Protein AF-A0A838TI82-F1 (afdb_monomer)

Nearest PDB structures (foldseek):
  1ivy-assembly1_A  TM=6.757E-01  e=4.069E+00  Homo sapiens
  7sxb-assembly1_A  TM=5.274E-01  e=2.331E+00  Heligmosomoides polygyrus
  6m3c-assembly3_K  TM=4.561E-01  e=2.499E+00  Homo sapiens
  6ewp-assembly1_A  TM=5.482E-01  e=5.764E+00  Mus musculus
  3tje-assembly1_H  TM=5.343E-01  e=7.103E+00  Homo sapiens

Sequence (50 aa):
KVMAEMAREFPRKEVTVVAYAGTVPPHRVGIAHLDGATEEAAYAPSSNGA

Mean predicted aligned error: 7.12 Å

Structure (mmCIF, N/CA/C/O backbone):
data_AF-A0A838TI82-F1
#
_entry.id   AF-A0A838TI82-F1
#
loop_
_atom_site.group_PDB
_atom_site.id
_atom_site.type_symbol
_atom_site.label_atom_id
_atom_site.label_alt_id
_atom_site.label_comp_id
_atom_site.label_asym_id
_atom_site.label_entity_id
_atom_site.label_seq_id
_atom_site.pdbx_PDB_ins_code
_atom_site.Cartn_x
_atom_site.Cartn_y
_atom_site.Cartn_z
_atom_site.occupancy
_atom_site.B_iso_or_equiv
_atom_site.auth_seq_id
_atom_site.auth_comp_id
_atom_site.auth_asym_id
_atom_site.auth_atom_id
_atom_site.pdbx_PDB_model_num
ATOM 1 N N . LYS A 1 1 ? 4.507 -2.331 7.056 1.00 60.59 1 LYS A N 1
ATOM 2 C CA . LYS A 1 1 ? 4.854 -1.303 8.068 1.00 60.59 1 LYS A CA 1
ATOM 3 C C . LYS A 1 1 ? 4.579 0.114 7.558 1.00 60.59 1 LYS A C 1
ATOM 5 O O . LYS A 1 1 ? 3.743 0.772 8.148 1.00 60.59 1 LYS A O 1
ATOM 10 N N . VAL A 1 2 ? 5.130 0.504 6.402 1.00 71.94 2 VAL A N 1
ATOM 11 C CA . VAL A 1 2 ? 4.877 1.809 5.746 1.00 71.94 2 VAL A CA 1
ATOM 12 C C . VAL A 1 2 ? 3.388 2.172 5.598 1.00 71.94 2 VAL A C 1
ATOM 14 O O . VAL A 1 2 ? 3.009 3.307 5.847 1.00 71.94 2 VAL A O 1
ATOM 17 N N . MET A 1 3 ? 2.520 1.218 5.243 1.00 69.25 3 MET A N 1
ATOM 18 C CA . MET A 1 3 ? 1.083 1.502 5.073 1.00 69.25 3 MET A CA 1
ATOM 19 C C . MET A 1 3 ? 0.359 1.819 6.389 1.00 69.25 3 MET A C 1
ATOM 21 O O . MET A 1 3 ? -0.502 2.688 6.405 1.00 69.25 3 MET A O 1
ATOM 25 N N . ALA A 1 4 ? 0.744 1.171 7.491 1.00 71.56 4 ALA A N 1
ATOM 26 C CA . ALA A 1 4 ? 0.178 1.445 8.814 1.00 71.56 4 ALA A CA 1
ATOM 27 C C . ALA A 1 4 ? 0.639 2.814 9.347 1.00 71.56 4 ALA A C 1
ATOM 29 O O . ALA A 1 4 ? -0.144 3.552 9.935 1.00 71.56 4 ALA A O 1
ATOM 30 N N . GLU A 1 5 ? 1.897 3.186 9.089 1.00 76.75 5 GLU A N 1
ATOM 31 C CA . GLU A 1 5 ? 2.425 4.519 9.412 1.00 76.75 5 GLU A CA 1
ATOM 32 C C . GLU A 1 5 ? 1.689 5.609 8.614 1.00 76.75 5 GLU A C 1
ATOM 34 O O . GLU A 1 5 ? 1.199 6.569 9.205 1.00 76.75 5 GLU A O 1
ATOM 39 N N . MET A 1 6 ? 1.486 5.407 7.305 1.00 76.19 6 MET A N 1
ATOM 40 C CA . MET A 1 6 ? 0.675 6.314 6.484 1.00 76.19 6 MET A CA 1
ATOM 41 C C . MET A 1 6 ? -0.790 6.378 6.930 1.00 76.19 6 MET A C 1
ATOM 43 O O . MET A 1 6 ? -1.385 7.450 6.883 1.00 76.19 6 MET A O 1
ATOM 47 N N . ALA A 1 7 ? -1.385 5.269 7.380 1.00 76.25 7 ALA A N 1
ATOM 48 C CA . ALA A 1 7 ? -2.766 5.261 7.866 1.00 76.25 7 ALA A CA 1
ATOM 49 C C . ALA A 1 7 ? -2.946 6.076 9.154 1.00 76.25 7 ALA A C 1
ATOM 51 O O . ALA A 1 7 ? -3.981 6.719 9.332 1.00 76.25 7 ALA A O 1
ATOM 52 N N . ARG A 1 8 ? -1.927 6.104 10.022 1.00 76.19 8 ARG A N 1
ATOM 53 C CA . ARG A 1 8 ? -1.904 6.973 11.208 1.00 76.19 8 ARG A CA 1
ATOM 54 C C . ARG A 1 8 ? -1.759 8.449 10.841 1.00 76.19 8 ARG A C 1
ATOM 56 O O . ARG A 1 8 ? -2.391 9.291 11.470 1.00 76.19 8 ARG A O 1
ATOM 63 N N . GLU A 1 9 ? -0.935 8.762 9.844 1.00 80.69 9 GLU A N 1
ATOM 64 C CA . GLU A 1 9 ? -0.658 10.142 9.426 1.00 80.69 9 GLU A CA 1
ATOM 65 C C . GLU A 1 9 ? -1.787 10.738 8.563 1.00 80.69 9 GLU A C 1
ATOM 67 O O . GLU A 1 9 ? -2.103 11.924 8.665 1.00 80.69 9 GLU A O 1
ATOM 72 N N . PHE A 1 10 ? -2.464 9.901 7.773 1.00 75.56 10 PHE A N 1
ATOM 73 C CA . PHE A 1 10 ? -3.531 10.290 6.849 1.00 75.56 10 PHE A CA 1
ATOM 74 C C . PHE A 1 10 ? -4.789 9.425 7.039 1.00 75.56 10 PHE A C 1
ATOM 76 O O . PHE A 1 10 ? -5.187 8.688 6.131 1.00 75.56 10 PHE A O 1
ATOM 83 N N . PRO A 1 11 ? -5.453 9.504 8.207 1.00 70.81 11 PRO A N 1
ATOM 84 C CA . PRO A 1 11 ? -6.586 8.643 8.513 1.00 70.81 11 PRO A CA 1
ATOM 85 C C . PRO A 1 11 ? -7.757 8.892 7.553 1.00 70.81 11 PRO A C 1
ATOM 87 O O . PRO A 1 11 ? -8.139 10.039 7.298 1.00 70.81 11 PRO A O 1
ATOM 90 N N . ARG A 1 12 ? -8.373 7.801 7.071 1.00 77.00 12 ARG A N 1
ATOM 91 C CA . ARG A 1 12 ? -9.560 7.797 6.190 1.00 77.00 12 ARG A CA 1
ATOM 92 C C . ARG A 1 12 ? -9.321 8.468 4.836 1.00 77.00 12 ARG A C 1
ATOM 94 O O . ARG A 1 12 ? -10.224 9.093 4.274 1.00 77.00 12 ARG A O 1
ATOM 101 N N . LYS A 1 13 ? -8.095 8.383 4.322 1.00 78.94 13 LYS A N 1
ATOM 102 C CA . LYS A 1 13 ? -7.741 8.869 2.987 1.00 78.94 13 LYS A CA 1
ATOM 103 C C . LYS A 1 13 ? -7.609 7.711 2.009 1.00 78.94 13 LYS A C 1
ATOM 105 O O . LYS A 1 13 ? -7.189 6.610 2.360 1.00 78.94 13 LYS A O 1
ATOM 110 N N . GLU A 1 14 ? -7.954 7.997 0.761 1.00 83.31 14 GLU A N 1
ATOM 111 C CA . GLU A 1 14 ? -7.651 7.131 -0.370 1.00 83.31 14 GLU A CA 1
ATOM 112 C C . GLU A 1 14 ? -6.307 7.544 -0.968 1.00 83.31 14 GLU A C 1
ATOM 114 O O . GLU A 1 14 ? -6.064 8.728 -1.217 1.00 83.31 14 GLU A O 1
ATOM 119 N N . VAL A 1 15 ? -5.434 6.570 -1.208 1.00 84.12 15 VAL A N 1
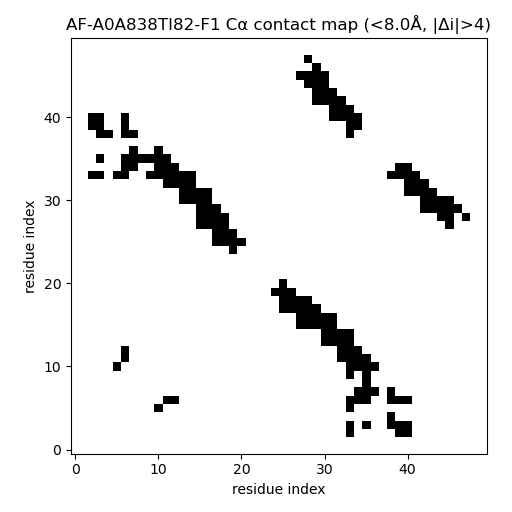ATOM 120 C CA . VAL A 1 15 ? -4.117 6.789 -1.807 1.00 84.12 15 VAL A CA 1
ATOM 121 C C . VAL A 1 15 ? -4.059 6.089 -3.154 1.00 84.12 15 VAL A C 1
ATOM 123 O O . VAL A 1 15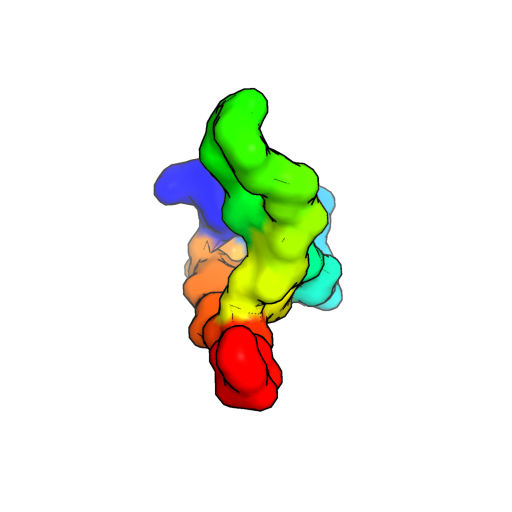 ? -4.355 4.901 -3.273 1.00 84.12 15 VAL A O 1
ATOM 126 N N . THR A 1 16 ? -3.656 6.822 -4.190 1.00 86.75 16 THR A N 1
A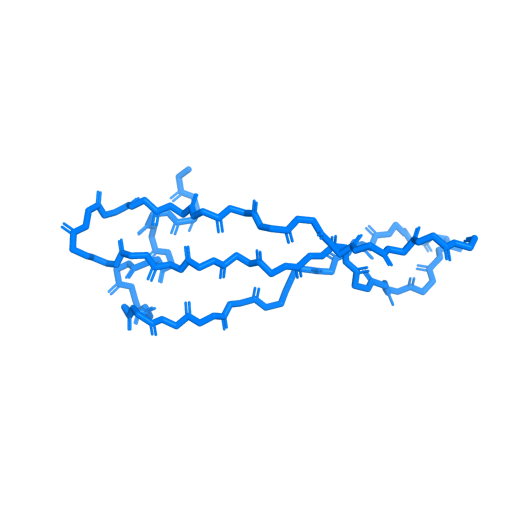TOM 127 C CA . THR A 1 16 ? -3.407 6.230 -5.507 1.00 86.75 16 THR A CA 1
ATOM 128 C C . THR A 1 16 ? -2.065 5.515 -5.491 1.00 86.75 16 THR A C 1
ATOM 130 O O . THR A 1 16 ? -1.037 6.122 -5.198 1.00 86.75 16 THR A O 1
ATOM 133 N N . VAL A 1 17 ? -2.065 4.230 -5.839 1.00 83.19 17 VAL A N 1
ATOM 134 C CA . VAL A 1 17 ? -0.841 3.436 -5.946 1.00 83.19 17 VAL A CA 1
ATOM 135 C C . VAL A 1 17 ? -0.367 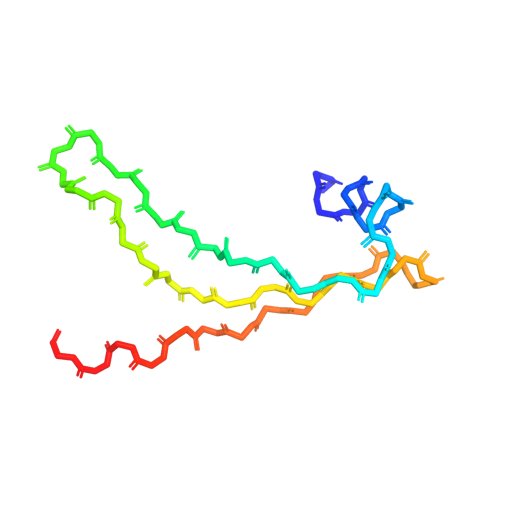3.469 -7.393 1.00 83.19 17 VAL A C 1
ATOM 137 O O . VAL A 1 17 ? -1.115 3.113 -8.310 1.00 83.19 17 VAL A O 1
ATOM 140 N N . VAL A 1 18 ? 0.879 3.895 -7.596 1.00 87.12 18 VAL A N 1
ATOM 141 C CA . VAL A 1 18 ? 1.546 3.920 -8.901 1.00 87.12 18 VAL A CA 1
ATOM 142 C C . VAL A 1 18 ? 2.717 2.944 -8.904 1.00 87.12 18 VAL A C 1
ATOM 144 O O . VAL A 1 18 ? 3.476 2.878 -7.938 1.00 87.12 18 VAL A O 1
ATOM 147 N N . ALA A 1 19 ? 2.865 2.180 -9.983 1.00 85.38 19 ALA A N 1
ATOM 148 C CA . ALA A 1 19 ? 4.057 1.384 -10.229 1.00 85.38 19 ALA A CA 1
ATOM 149 C C . ALA A 1 19 ? 5.043 2.199 -11.061 1.00 85.38 19 ALA A C 1
ATOM 151 O O . ALA A 1 19 ? 4.670 2.817 -12.058 1.00 85.38 19 ALA A O 1
ATOM 152 N N . TYR A 1 20 ? 6.306 2.171 -10.650 1.00 84.56 20 TYR A N 1
ATOM 153 C CA . TYR A 1 20 ? 7.414 2.772 -11.375 1.00 84.56 20 TYR A CA 1
ATOM 154 C C . TYR A 1 20 ? 8.530 1.743 -11.519 1.00 84.56 20 TYR A C 1
ATOM 156 O O . TYR A 1 20 ? 9.051 1.237 -10.527 1.00 84.56 20 TYR A O 1
ATOM 164 N N . ALA A 1 21 ? 8.902 1.451 -12.759 1.00 82.50 21 ALA A N 1
ATOM 165 C CA . ALA A 1 21 ? 10.144 0.770 -13.084 1.00 82.50 21 ALA A CA 1
ATOM 166 C C . ALA A 1 21 ? 10.941 1.724 -13.973 1.00 82.50 21 ALA A C 1
ATOM 168 O O . ALA A 1 21 ? 10.361 2.346 -14.853 1.00 82.50 21 ALA A O 1
ATOM 169 N N . GLY A 1 22 ? 12.252 1.860 -13.749 1.00 79.81 22 GLY A N 1
ATOM 170 C CA . GLY A 1 22 ? 13.073 2.918 -14.368 1.00 79.81 22 GLY A CA 1
ATOM 171 C C . GLY A 1 22 ? 13.104 2.947 -15.905 1.00 79.81 22 GLY A C 1
ATOM 172 O O . GLY A 1 22 ? 13.675 3.865 -16.481 1.00 79.81 22 GLY A O 1
ATOM 173 N N . THR A 1 23 ? 12.502 1.961 -16.569 1.00 80.44 23 THR A N 1
ATOM 174 C CA . THR A 1 23 ? 12.379 1.844 -18.026 1.00 80.44 23 THR A CA 1
ATOM 175 C C . THR A 1 23 ? 10.978 2.159 -18.564 1.00 80.44 23 THR A C 1
ATOM 177 O O . THR A 1 23 ? 10.806 2.210 -19.779 1.00 80.44 23 THR A O 1
ATOM 180 N N . VAL A 1 24 ? 9.978 2.376 -17.704 1.00 80.50 24 VAL A N 1
ATOM 181 C CA . VAL A 1 24 ? 8.589 2.671 -18.090 1.00 80.50 24 VAL A CA 1
ATOM 182 C C . VAL A 1 24 ? 8.034 3.860 -17.303 1.00 80.50 24 VAL A C 1
ATOM 184 O O . VAL A 1 24 ? 8.315 3.999 -16.110 1.00 80.50 24 VAL A O 1
ATOM 187 N N . PRO A 1 25 ? 7.209 4.714 -17.938 1.00 85.00 25 PRO A N 1
ATOM 188 C CA . PRO A 1 25 ? 6.512 5.778 -17.232 1.00 85.00 25 PRO A CA 1
ATOM 189 C C . PRO A 1 25 ? 5.711 5.233 -16.039 1.00 85.00 25 PRO A C 1
ATOM 191 O O . PRO A 1 25 ? 5.125 4.145 -16.141 1.00 85.00 25 PRO A O 1
ATOM 194 N N . PRO A 1 26 ? 5.650 5.978 -14.919 1.00 88.06 26 PRO A N 1
ATOM 195 C CA . PRO A 1 26 ? 4.782 5.620 -13.811 1.00 88.06 26 PRO A CA 1
ATOM 196 C C . PRO A 1 26 ? 3.344 5.434 -14.294 1.00 88.06 26 PRO A C 1
ATOM 198 O O . PRO A 1 26 ? 2.806 6.290 -14.997 1.00 88.06 26 PRO A O 1
ATOM 201 N N . HIS A 1 27 ? 2.709 4.338 -13.895 1.00 85.56 27 HIS A N 1
ATOM 202 C CA . HIS A 1 27 ? 1.303 4.093 -14.201 1.00 85.56 27 HIS A CA 1
ATOM 203 C C . HIS A 1 27 ? 0.554 3.645 -12.954 1.00 85.56 27 HIS A C 1
ATOM 205 O O . HIS A 1 27 ? 1.106 3.021 -12.046 1.00 85.56 27 HIS A O 1
ATOM 211 N N . ARG A 1 28 ? -0.727 4.002 -12.894 1.00 88.19 28 ARG A N 1
ATOM 212 C CA . ARG A 1 28 ? -1.593 3.645 -11.775 1.00 88.19 28 ARG A CA 1
ATOM 213 C C . ARG A 1 28 ? -1.859 2.145 -11.783 1.00 88.19 28 ARG A C 1
ATOM 215 O O . ARG A 1 28 ? -2.273 1.597 -12.798 1.00 88.19 28 ARG A O 1
ATOM 222 N N . VAL A 1 29 ? -1.686 1.519 -10.625 1.00 88.06 29 VAL A N 1
ATOM 223 C CA . VAL A 1 29 ? -1.950 0.089 -10.422 1.00 88.06 29 VAL A CA 1
ATOM 224 C C . VAL A 1 29 ? -3.103 -0.179 -9.465 1.00 88.06 29 VAL A C 1
ATOM 226 O O . VAL A 1 29 ? -3.659 -1.269 -9.509 1.00 88.06 29 VAL A O 1
ATOM 229 N N . GLY A 1 30 ? -3.535 0.802 -8.666 1.00 88.19 30 GLY A N 1
ATOM 230 C CA . GLY A 1 30 ? -4.693 0.642 -7.782 1.00 88.19 30 GLY A CA 1
ATOM 231 C C . GLY A 1 30 ? -4.978 1.834 -6.879 1.00 88.19 30 GLY A C 1
ATOM 232 O O . GLY A 1 30 ? -4.398 2.912 -7.040 1.00 88.19 30 GLY A O 1
ATOM 233 N N . ILE A 1 31 ? -5.905 1.632 -5.94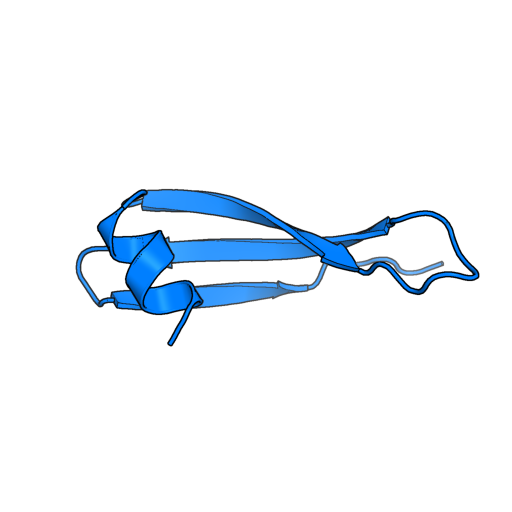4 1.00 88.38 31 ILE A N 1
ATOM 234 C CA . ILE A 1 31 ? -6.179 2.525 -4.812 1.00 88.38 31 ILE A CA 1
ATOM 235 C C . ILE A 1 31 ? -5.981 1.727 -3.526 1.00 88.38 31 ILE A C 1
ATOM 237 O O . ILE A 1 31 ? -6.443 0.594 -3.421 1.00 88.38 31 ILE A O 1
ATOM 241 N N . ALA A 1 32 ? -5.312 2.327 -2.548 1.00 85.62 32 ALA A N 1
ATOM 242 C CA . ALA A 1 32 ? -5.275 1.834 -1.182 1.00 85.62 32 ALA A CA 1
ATOM 243 C C . ALA A 1 32 ? -6.164 2.720 -0.301 1.00 85.62 32 ALA A C 1
ATOM 245 O O . ALA A 1 32 ? -5.991 3.9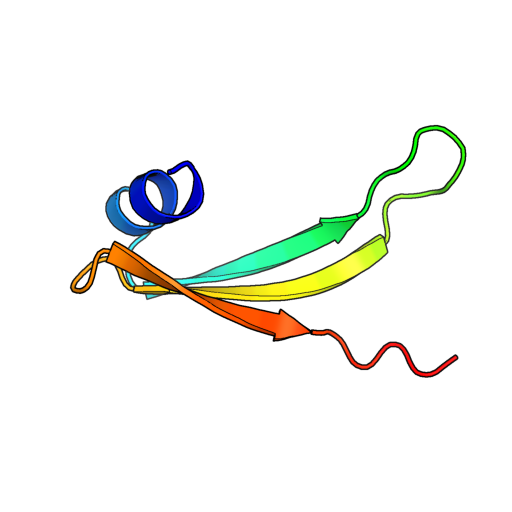39 -0.269 1.00 85.62 32 ALA A O 1
ATOM 246 N N . HIS A 1 33 ? -7.107 2.112 0.410 1.00 85.00 33 HIS A N 1
ATOM 247 C CA . HIS A 1 33 ? -7.855 2.769 1.471 1.00 85.00 33 HIS A CA 1
ATOM 248 C C . HIS A 1 33 ? -7.088 2.618 2.781 1.00 85.00 33 HIS A C 1
ATOM 250 O O . HIS A 1 33 ? -6.761 1.494 3.166 1.00 85.00 33 HIS A O 1
ATOM 256 N N . LEU A 1 34 ? -6.795 3.736 3.444 1.00 81.81 34 LEU A N 1
ATOM 257 C CA . LEU A 1 34 ? -6.068 3.749 4.707 1.00 81.81 34 LEU A CA 1
ATOM 258 C C . LEU A 1 34 ? -7.029 3.956 5.877 1.00 81.81 34 LEU A C 1
ATOM 260 O O . LEU A 1 34 ? -7.588 5.045 6.052 1.00 81.81 34 LEU A O 1
ATOM 264 N N . ASP A 1 35 ? -7.180 2.926 6.706 1.00 77.06 35 ASP A N 1
ATOM 265 C CA . ASP A 1 35 ? -7.954 3.010 7.936 1.00 77.06 35 ASP A CA 1
ATOM 266 C C . ASP A 1 35 ? -7.021 3.261 9.125 1.00 77.06 35 ASP A C 1
ATOM 268 O O . ASP A 1 35 ? -6.348 2.374 9.645 1.00 77.06 35 ASP A O 1
ATOM 272 N N . GLY A 1 36 ? -6.983 4.517 9.570 1.00 67.44 36 GLY A N 1
ATOM 273 C CA . GLY A 1 36 ? -6.187 4.912 10.729 1.00 67.44 36 GLY A CA 1
ATOM 274 C C . GLY A 1 36 ? -6.733 4.413 12.070 1.00 67.44 36 GLY A C 1
ATOM 275 O O . GLY A 1 36 ? -6.015 4.495 13.060 1.00 67.44 36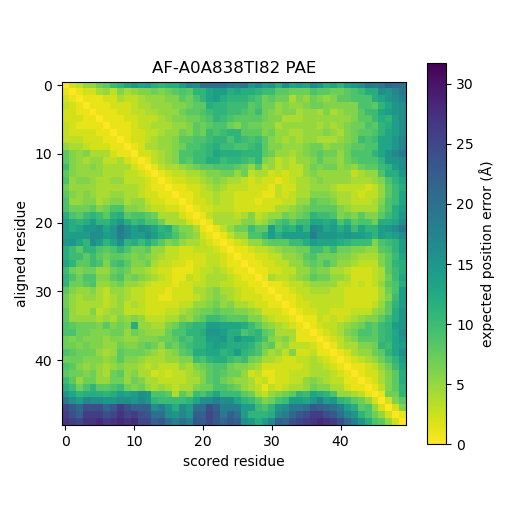 GLY A O 1
ATOM 276 N N . ALA A 1 37 ? -7.976 3.917 12.133 1.00 73.00 37 ALA A N 1
ATOM 277 C CA . ALA A 1 37 ? -8.556 3.364 13.357 1.00 73.00 37 ALA A CA 1
ATOM 278 C C . ALA A 1 37 ? -8.144 1.901 13.579 1.00 73.00 37 ALA A C 1
ATOM 280 O O . ALA A 1 37 ? -7.949 1.491 14.721 1.00 73.00 37 ALA A O 1
ATOM 281 N N . THR A 1 38 ? -8.002 1.132 12.498 1.00 74.50 38 THR A N 1
ATOM 282 C CA . THR A 1 38 ? -7.567 -0.275 12.532 1.00 74.50 38 THR A CA 1
ATOM 283 C C . THR A 1 38 ? -6.084 -0.452 12.200 1.00 74.50 38 THR A C 1
ATOM 285 O O . THR A 1 38 ? -5.536 -1.529 12.409 1.00 74.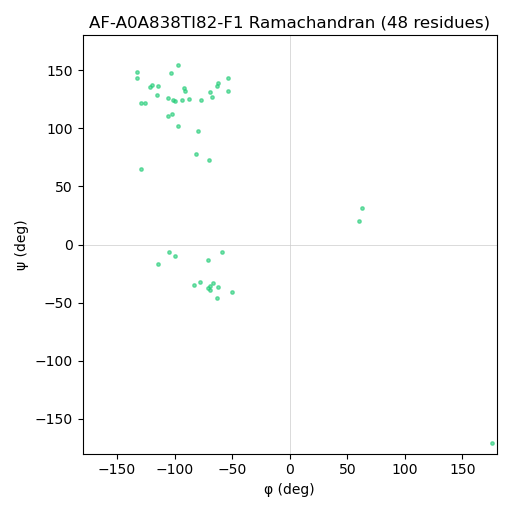50 38 THR A O 1
ATOM 288 N N . GLU A 1 39 ? -5.414 0.607 11.731 1.00 70.69 39 GLU A N 1
ATOM 289 C CA . GLU A 1 39 ? -4.049 0.575 11.181 1.00 70.69 39 GLU A CA 1
ATOM 290 C C . GLU A 1 39 ? -3.904 -0.342 9.956 1.00 70.69 39 GLU A C 1
ATOM 292 O O . GLU A 1 39 ? -2.797 -0.748 9.584 1.00 70.69 39 GLU A O 1
ATOM 297 N N . GLU A 1 40 ? -5.026 -0.650 9.307 1.00 73.06 40 GLU A N 1
ATOM 298 C CA . GLU A 1 40 ? -5.086 -1.512 8.139 1.00 73.06 40 GLU A CA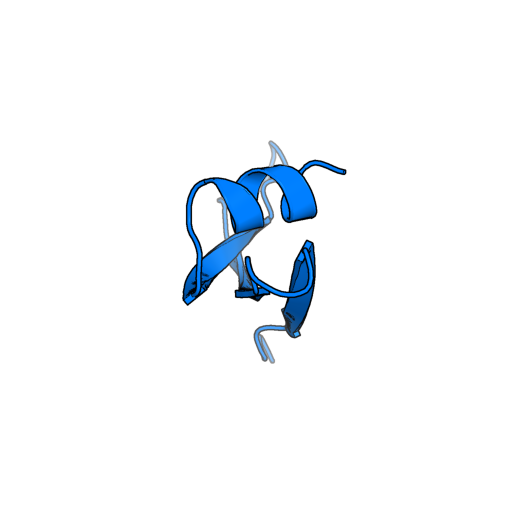 1
ATOM 299 C C . GLU A 1 40 ? -5.113 -0.700 6.842 1.00 73.06 40 GLU A C 1
ATOM 301 O O . GLU A 1 40 ? -5.534 0.459 6.778 1.00 73.06 40 GLU A O 1
ATOM 306 N N . ALA A 1 41 ? -4.649 -1.340 5.771 1.00 74.31 41 ALA A N 1
ATOM 307 C CA . ALA A 1 41 ? -4.741 -0.811 4.423 1.00 74.31 41 ALA A CA 1
ATOM 308 C C . ALA A 1 41 ? -5.418 -1.843 3.523 1.00 74.31 41 ALA A C 1
ATOM 310 O O . ALA A 1 41 ? -4.924 -2.962 3.374 1.00 74.31 41 ALA A O 1
ATOM 311 N N . ALA A 1 42 ? -6.527 -1.454 2.897 1.00 82.25 42 ALA A N 1
ATOM 312 C CA . ALA A 1 42 ? -7.232 -2.286 1.931 1.00 82.25 42 ALA A CA 1
ATOM 313 C C . ALA A 1 42 ? -6.853 -1.856 0.512 1.00 82.25 42 ALA A C 1
ATOM 315 O O . ALA A 1 42 ? -7.017 -0.693 0.145 1.00 82.25 42 ALA A O 1
ATOM 316 N N . TYR A 1 43 ? -6.338 -2.786 -0.292 1.00 80.62 43 TYR A N 1
ATOM 317 C CA . TYR A 1 43 ? -5.911 -2.512 -1.663 1.00 80.62 43 TYR A CA 1
ATOM 318 C C . TYR A 1 43 ? -6.951 -2.985 -2.678 1.00 80.62 43 TYR A C 1
ATOM 320 O O . TYR A 1 43 ? -7.293 -4.165 -2.728 1.00 80.62 43 TYR A O 1
ATOM 328 N N . ALA A 1 44 ? -7.401 -2.064 -3.525 1.00 84.31 44 ALA A N 1
ATOM 329 C CA . ALA A 1 44 ? -8.220 -2.341 -4.691 1.00 84.31 44 ALA A CA 1
ATOM 330 C C . ALA A 1 44 ? -7.351 -2.196 -5.955 1.00 84.31 44 ALA A C 1
ATOM 332 O O . ALA A 1 44 ? -6.945 -1.073 -6.289 1.00 84.31 44 ALA A O 1
ATOM 333 N N . PRO A 1 45 ? -7.036 -3.296 -6.665 1.00 82.38 45 PRO A N 1
ATOM 334 C CA . PRO A 1 45 ? -6.301 -3.211 -7.916 1.00 82.38 45 PRO A CA 1
ATOM 335 C C . PRO A 1 45 ? -7.106 -2.410 -8.939 1.00 82.38 45 PRO A C 1
ATOM 337 O O . PRO A 1 45 ? -8.324 -2.547 -9.057 1.00 82.38 45 PRO A O 1
ATOM 340 N N . SER A 1 46 ? -6.412 -1.566 -9.692 1.00 81.38 46 SER A N 1
ATOM 341 C CA . SER A 1 46 ? -6.991 -0.903 -10.849 1.00 81.38 46 SER A CA 1
ATOM 342 C C . SER A 1 46 ? -7.251 -1.978 -11.889 1.00 81.38 46 SER A C 1
ATOM 344 O O . SER A 1 46 ? -6.342 -2.727 -12.251 1.00 81.38 46 SER A O 1
ATOM 346 N N . SER A 1 47 ? -8.477 -2.048 -12.393 1.00 66.50 47 SER A N 1
ATOM 347 C CA . SER A 1 47 ? -8.791 -2.828 -13.581 1.00 66.50 47 SER A CA 1
ATOM 348 C C . SER A 1 47 ? -8.167 -2.145 -14.801 1.00 66.50 47 SER A C 1
ATOM 350 O O . SER A 1 47 ? -8.867 -1.532 -15.601 1.00 66.50 47 SER A O 1
ATOM 352 N N . ASN A 1 48 ? -6.844 -2.211 -14.946 1.00 53.03 48 ASN A N 1
ATOM 353 C CA . ASN A 1 48 ? -6.224 -2.023 -16.250 1.00 53.03 48 ASN A CA 1
ATOM 354 C C . ASN A 1 48 ? -6.334 -3.356 -16.992 1.00 53.03 48 ASN A C 1
ATOM 356 O O . ASN A 1 48 ? -5.402 -4.151 -17.035 1.00 53.03 48 ASN A O 1
ATOM 360 N N . GLY A 1 49 ? -7.531 -3.618 -17.516 1.00 53.66 49 GLY A N 1
ATOM 361 C CA . GLY A 1 49 ? -7.676 -4.465 -18.687 1.00 53.66 49 GLY A CA 1
ATOM 362 C C . GLY A 1 49 ? -7.355 -3.619 -19.913 1.00 53.66 49 GLY A C 1
ATOM 363 O O . GLY A 1 49 ? -8.212 -2.850 -20.340 1.00 53.66 49 GLY A O 1
ATOM 364 N N . ALA A 1 50 ? -6.121 -3.726 -20.405 1.00 38.59 50 ALA A N 1
ATOM 365 C CA . ALA A 1 50 ? -5.687 -3.472 -21.782 1.00 38.59 50 ALA A CA 1
ATOM 366 C C . ALA A 1 50 ? -4.224 -3.909 -21.917 1.00 38.59 50 ALA A C 1
ATOM 368 O O . ALA A 1 50 ? -3.387 -3.364 -21.161 1.00 38.59 50 ALA A O 1
#

pLDDT: mean 77.52, std 9.89, range [38.59, 88.38]

Solvent-accessible surface area (backbone atoms only — not comparable to full-atom values): 2990 Å² total; per-residue (Å²): 110,71,58,34,55,47,4,62,77,42,57,76,38,78,41,81,38,64,50,73,50,103,90,49,81,70,42,78,48,27,40,34,42,20,34,38,87,79,45,41,66,52,76,46,73,48,86,78,85,126

Secondary structure (DSSP, 8-state):
-HHHHHHHHSTTEEEEEEEEETTEEEEEEEEEEEETTTTEEEEEE-----

Radius of gyration: 12.32 Å; Cα contacts (8 Å, |Δi|>4): 94; chains: 1; bounding box: 23×15×35 Å

Foldseek 3Di:
DVLLVVCLVPPQDKDFDWDDDPVDDIDTQWIWGRHNVVSDIDTDTDPPPD